Protein AF-A0A7W2D9U7-F1 (afdb_monomer_lite)

Radius of gyration: 13.69 Å; chains: 1; bounding box: 29×30×32 Å

Foldseek 3Di:
DCVVVVVVVQCVVLVPDPVSDRDPFDVVLLVVQVVVCVVPVDDLCPRDPVGDRSVVSVVVVVVVD

pLDDT: mean 86.68, std 9.42, range [59.78, 96.81]

Secondary structure (DSSP, 8-state):
--HHHHHHHHHHHHHTSTT-SPPSS-HHHHHHHHHHHHHH---GGG--TTSSPHHHHHHHHHHH-

Sequence (65 aa):
MIEPTLSAWRKARLDRRPTGQPAQVELRDVFNAILYVNRTGIPWKYLPHDFPNHGTVYAYYAAWR

InterPro domains:
  IPR025161 Insertion element IS402-like domain [PF13340] (2-65)

Organism: NCBI:txid2758039

Structure (mmCIF, N/CA/C/O backbone):
data_AF-A0A7W2D9U7-F1
#
_entry.id   AF-A0A7W2D9U7-F1
#
loop_
_atom_site.group_PDB
_atom_site.id
_atom_site.type_symbol
_atom_site.label_atom_id
_atom_site.label_alt_id
_atom_site.label_comp_id
_atom_site.label_asym_id
_atom_site.label_entity_id
_atom_site.label_seq_id
_atom_site.pdbx_PDB_ins_code
_atom_site.Cartn_x
_atom_site.Cartn_y
_atom_site.Cartn_z
_atom_site.occupancy
_atom_site.B_iso_or_equiv
_atom_site.auth_seq_id
_atom_site.auth_comp_id
_atom_site.auth_asym_id
_atom_site.auth_atom_id
_atom_site.pdbx_PDB_model_num
ATOM 1 N N . MET A 1 1 ? 5.677 -23.542 -19.188 1.00 59.78 1 MET A N 1
ATOM 2 C CA . MET A 1 1 ? 5.103 -22.995 -20.441 1.00 59.78 1 MET A CA 1
ATOM 3 C C . MET A 1 1 ? 4.821 -21.478 -20.396 1.00 59.78 1 MET A C 1
ATOM 5 O O . MET A 1 1 ? 4.619 -20.916 -21.457 1.00 59.78 1 MET A O 1
ATOM 9 N N . ILE A 1 2 ? 4.882 -20.784 -19.238 1.00 71.50 2 ILE A N 1
ATOM 10 C CA . ILE A 1 2 ? 4.657 -19.310 -19.122 1.00 71.50 2 ILE A CA 1
ATOM 11 C C . ILE A 1 2 ? 5.930 -18.541 -18.665 1.00 71.50 2 ILE A C 1
ATOM 13 O O . ILE A 1 2 ? 6.050 -17.329 -18.845 1.00 71.50 2 ILE A O 1
ATOM 17 N N . GLU A 1 3 ? 6.936 -19.253 -18.144 1.00 70.56 3 GLU A N 1
ATOM 18 C CA . GLU A 1 3 ? 8.236 -18.721 -17.693 1.00 70.56 3 GLU A CA 1
ATOM 19 C C . GLU A 1 3 ? 8.914 -17.714 -18.652 1.00 70.56 3 GLU A C 1
ATOM 21 O O . GLU A 1 3 ? 9.314 -16.640 -18.193 1.00 70.56 3 GLU A O 1
ATOM 26 N N . PRO A 1 4 ? 9.028 -17.975 -19.977 1.00 78.44 4 PRO A N 1
ATOM 27 C CA . PRO A 1 4 ? 9.752 -17.061 -20.863 1.00 78.44 4 PRO A CA 1
ATOM 28 C C . PRO A 1 4 ? 9.042 -15.709 -21.020 1.00 78.44 4 PRO A C 1
ATOM 30 O O . PRO A 1 4 ? 9.704 -14.673 -21.081 1.00 78.44 4 PRO A O 1
ATOM 33 N N . THR A 1 5 ? 7.704 -15.685 -21.000 1.00 80.69 5 THR A N 1
ATOM 34 C CA . THR A 1 5 ? 6.928 -14.434 -21.047 1.00 80.69 5 THR A CA 1
ATOM 35 C C . THR A 1 5 ? 7.046 -13.623 -19.758 1.00 80.69 5 THR A C 1
ATOM 37 O O . THR A 1 5 ? 7.169 -12.399 -19.806 1.00 80.69 5 THR A O 1
ATOM 40 N N . LEU A 1 6 ? 7.077 -14.295 -18.602 1.00 71.19 6 LEU A N 1
ATOM 41 C CA . LEU A 1 6 ? 7.198 -13.639 -17.300 1.00 71.19 6 LEU A CA 1
ATOM 42 C C . LEU A 1 6 ? 8.588 -13.005 -17.121 1.00 71.19 6 LEU A C 1
ATOM 44 O O . LEU A 1 6 ? 8.711 -11.874 -16.650 1.00 71.19 6 LEU A O 1
ATOM 48 N N . SER A 1 7 ? 9.629 -13.713 -17.560 1.00 78.06 7 SER A N 1
ATOM 49 C CA . SER A 1 7 ? 11.016 -13.241 -17.539 1.00 78.06 7 SER A CA 1
ATOM 50 C C . SER A 1 7 ? 11.245 -12.059 -18.484 1.00 78.06 7 SER A C 1
ATOM 52 O O . SER A 1 7 ? 11.880 -11.080 -18.092 1.00 78.06 7 SER A O 1
ATOM 54 N N . ALA A 1 8 ? 10.676 -12.092 -19.695 1.00 82.75 8 ALA A N 1
ATOM 55 C CA . ALA A 1 8 ? 10.741 -10.968 -20.631 1.00 82.75 8 ALA A CA 1
ATOM 56 C C . ALA A 1 8 ? 10.061 -9.711 -20.065 1.00 82.75 8 ALA A C 1
ATOM 58 O O . ALA A 1 8 ? 10.605 -8.610 -20.159 1.00 82.75 8 ALA A O 1
ATOM 59 N N . TRP A 1 9 ? 8.907 -9.875 -19.413 1.00 77.88 9 TRP A N 1
ATOM 60 C CA . TRP A 1 9 ? 8.194 -8.764 -18.787 1.00 77.88 9 TRP A CA 1
ATOM 61 C C . TRP A 1 9 ? 8.959 -8.173 -17.595 1.00 77.88 9 TRP A C 1
ATOM 63 O O . TRP A 1 9 ? 9.105 -6.954 -17.497 1.00 77.88 9 TRP A O 1
ATOM 73 N N . ARG A 1 10 ? 9.516 -9.025 -16.721 1.00 76.69 10 ARG A N 1
ATOM 74 C CA . ARG A 1 10 ? 10.382 -8.593 -15.609 1.00 76.69 10 ARG A CA 1
ATOM 75 C C . ARG A 1 10 ? 11.596 -7.807 -16.107 1.00 76.69 10 ARG A C 1
ATOM 77 O O . ARG A 1 10 ? 11.896 -6.752 -15.550 1.00 76.69 10 ARG A O 1
ATOM 84 N N . LYS A 1 11 ? 12.241 -8.271 -17.183 1.00 79.56 11 LYS A N 1
ATOM 85 C CA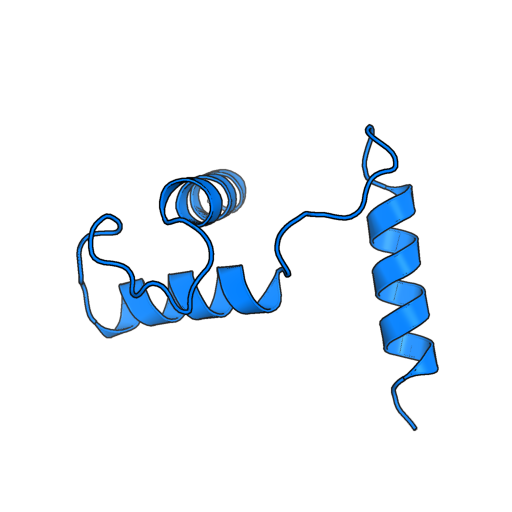 . LYS A 1 11 ? 13.385 -7.589 -17.805 1.00 79.56 11 LYS A CA 1
ATOM 86 C C . LYS A 1 11 ? 13.000 -6.231 -18.399 1.00 79.56 11 LYS A C 1
ATOM 88 O O . LYS A 1 11 ? 13.604 -5.228 -18.046 1.00 79.56 11 LYS A O 1
ATOM 93 N N . ALA A 1 12 ? 11.926 -6.160 -19.186 1.00 81.56 12 ALA A N 1
ATOM 94 C CA . ALA A 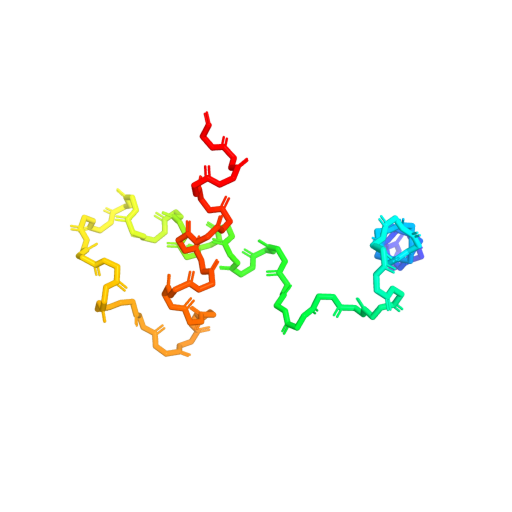1 12 ? 11.447 -4.893 -19.746 1.00 81.56 12 ALA A CA 1
ATOM 95 C C . ALA A 1 12 ? 11.091 -3.857 -18.661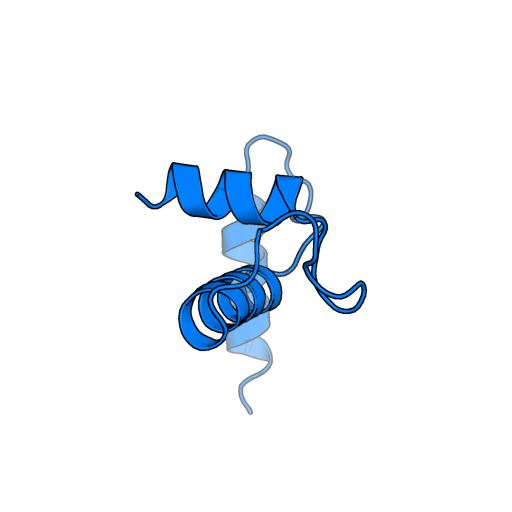 1.00 81.56 12 ALA A C 1
ATOM 97 O O . ALA A 1 12 ? 11.201 -2.650 -18.868 1.00 81.56 12 ALA A O 1
ATOM 98 N N . ARG A 1 13 ? 10.652 -4.320 -17.485 1.00 75.25 13 ARG A N 1
ATOM 99 C CA . ARG A 1 13 ? 10.359 -3.465 -16.331 1.00 75.25 13 ARG A CA 1
ATOM 100 C C . ARG A 1 13 ? 11.626 -2.948 -15.645 1.00 75.25 13 ARG A C 1
ATOM 102 O O . ARG A 1 13 ? 11.629 -1.804 -15.198 1.00 75.25 13 ARG A O 1
ATOM 109 N N . LEU A 1 14 ? 12.672 -3.774 -15.574 1.00 77.25 14 LEU A N 1
ATOM 110 C CA . LEU A 1 14 ? 13.999 -3.383 -15.096 1.00 77.25 14 LEU A CA 1
ATOM 111 C C . LEU A 1 14 ? 14.598 -2.285 -15.981 1.00 77.25 14 LEU A C 1
ATOM 113 O O . LEU A 1 14 ? 15.033 -1.262 -15.459 1.00 77.25 14 LEU A O 1
ATOM 117 N N . ASP A 1 15 ? 14.527 -2.467 -17.300 1.00 78.88 15 ASP A N 1
ATOM 118 C CA . ASP A 1 15 ? 15.091 -1.541 -18.292 1.00 78.88 15 ASP A CA 1
ATOM 119 C C . ASP A 1 15 ? 14.438 -0.148 -18.242 1.00 78.88 15 ASP A C 1
ATOM 121 O O . ASP A 1 15 ? 15.070 0.862 -18.538 1.00 78.88 15 ASP A O 1
ATOM 125 N N . ARG A 1 16 ? 13.166 -0.068 -17.829 1.00 76.44 16 ARG A N 1
ATOM 126 C CA . ARG A 1 16 ? 12.434 1.201 -17.663 1.00 76.44 16 ARG A CA 1
ATOM 127 C C . ARG A 1 16 ? 12.788 1.950 -16.381 1.00 76.44 16 ARG A C 1
ATOM 129 O O . ARG A 1 16 ? 12.356 3.090 -16.210 1.00 76.44 16 ARG A O 1
ATOM 136 N N . ARG A 1 17 ? 13.498 1.322 -15.440 1.00 72.75 17 ARG A N 1
ATOM 137 C CA . ARG A 1 17 ? 13.802 1.946 -14.153 1.00 72.75 17 ARG A CA 1
ATOM 138 C C . ARG A 1 17 ? 15.054 2.818 -14.298 1.00 72.75 17 ARG A C 1
ATOM 140 O O . ARG A 1 17 ? 16.098 2.295 -14.674 1.00 72.75 17 ARG A O 1
ATOM 147 N N . PRO A 1 18 ? 15.011 4.107 -13.918 1.00 73.69 18 PRO A N 1
ATOM 148 C CA . PRO A 1 18 ? 16.142 5.024 -14.105 1.00 73.69 18 PRO A CA 1
ATOM 149 C C . PRO A 1 18 ? 17.414 4.608 -13.349 1.00 73.69 18 PRO A C 1
ATOM 151 O O . PRO A 1 18 ? 18.507 5.035 -13.694 1.00 73.69 18 PRO A O 1
ATOM 154 N N . THR A 1 19 ? 17.287 3.761 -12.325 1.00 77.00 19 THR A N 1
ATOM 155 C CA . THR A 1 19 ? 18.405 3.229 -11.533 1.00 77.00 19 THR A CA 1
ATOM 156 C C . THR A 1 19 ? 19.024 1.950 -12.105 1.00 77.00 19 THR A C 1
ATOM 158 O O . THR A 1 19 ? 20.035 1.503 -11.575 1.00 77.00 19 THR A O 1
ATOM 161 N N . GLY A 1 20 ? 18.408 1.300 -13.104 1.00 72.25 20 GLY A N 1
ATOM 162 C CA . GLY A 1 20 ? 18.865 0.012 -13.655 1.00 72.25 20 GLY A CA 1
ATOM 163 C C . GLY A 1 20 ? 18.845 -1.169 -12.670 1.00 72.25 20 GLY A C 1
ATOM 164 O O . GLY A 1 20 ? 19.252 -2.272 -13.021 1.00 72.25 20 GLY A O 1
ATOM 165 N N . GLN A 1 21 ? 18.378 -0.959 -11.434 1.00 75.31 21 GLN A N 1
ATOM 166 C CA . GLN A 1 21 ? 18.298 -1.984 -10.395 1.00 75.31 21 GLN A CA 1
ATOM 167 C C . GLN A 1 21 ? 16.886 -2.557 -10.281 1.00 75.31 21 GLN A C 1
ATOM 169 O O . GLN A 1 21 ? 15.916 -1.783 -10.291 1.00 75.31 21 GLN A O 1
ATOM 174 N N . PRO A 1 22 ? 16.743 -3.883 -10.091 1.00 70.94 22 PRO A N 1
ATOM 175 C CA . PRO A 1 22 ? 15.437 -4.489 -9.892 1.00 70.94 22 PRO A CA 1
ATOM 176 C C . PRO A 1 22 ? 14.749 -3.865 -8.682 1.00 70.94 22 PRO A C 1
ATOM 178 O O . PRO A 1 22 ? 15.389 -3.405 -7.732 1.00 70.94 22 PRO A O 1
ATOM 181 N N . ALA A 1 23 ? 13.421 -3.775 -8.746 1.00 73.62 23 ALA A N 1
ATOM 182 C CA . ALA A 1 23 ? 12.658 -3.365 -7.581 1.00 73.62 23 ALA A CA 1
ATOM 183 C C . ALA A 1 23 ? 12.964 -4.354 -6.448 1.00 73.62 23 ALA A C 1
ATOM 185 O O . ALA A 1 23 ? 12.917 -5.559 -6.661 1.00 73.62 23 ALA A O 1
ATOM 186 N N . GLN A 1 24 ? 13.266 -3.841 -5.255 1.00 80.06 24 GLN A N 1
ATOM 187 C CA . GLN A 1 24 ? 13.529 -4.685 -4.081 1.00 80.06 24 GLN A CA 1
ATOM 188 C C . GLN A 1 24 ? 12.280 -5.459 -3.626 1.00 80.06 24 GLN A C 1
ATOM 190 O O . GLN A 1 24 ? 12.377 -6.360 -2.805 1.00 80.06 24 GLN A O 1
ATOM 195 N N . VAL A 1 25 ? 11.108 -5.090 -4.152 1.00 86.56 25 VAL A N 1
ATOM 196 C CA . VAL A 1 25 ? 9.809 -5.683 -3.836 1.00 86.56 25 VAL A CA 1
ATOM 197 C C . VAL A 1 25 ? 9.100 -6.089 -5.126 1.00 86.56 25 VAL A C 1
ATOM 199 O O . VAL A 1 25 ? 9.080 -5.329 -6.104 1.00 86.56 25 VAL A O 1
ATOM 202 N N . GLU A 1 26 ? 8.492 -7.273 -5.128 1.00 88.00 26 GLU A N 1
ATOM 203 C CA . GLU A 1 26 ? 7.650 -7.725 -6.232 1.00 88.00 26 GLU A CA 1
ATOM 204 C C . GLU A 1 26 ? 6.311 -6.966 -6.206 1.00 88.00 26 GLU A C 1
ATOM 206 O O . GLU A 1 26 ? 5.679 -6.807 -5.161 1.00 88.00 26 GLU A O 1
ATOM 211 N N . LEU A 1 27 ? 5.829 -6.513 -7.373 1.00 87.31 27 LEU A N 1
ATOM 212 C CA . LEU A 1 27 ? 4.543 -5.796 -7.456 1.00 87.31 27 LEU A CA 1
ATOM 213 C C . LEU A 1 27 ? 3.367 -6.623 -6.965 1.00 87.31 27 LEU A C 1
ATOM 215 O O . LEU A 1 27 ? 2.396 -6.064 -6.465 1.00 87.31 27 LEU A O 1
ATOM 219 N N . ARG A 1 28 ? 3.430 -7.939 -7.167 1.00 91.19 28 ARG A N 1
ATOM 220 C CA . ARG A 1 28 ? 2.368 -8.840 -6.741 1.00 91.19 28 ARG A CA 1
ATOM 221 C C . ARG A 1 28 ? 2.170 -8.755 -5.232 1.00 91.19 28 ARG A C 1
ATOM 223 O O . ARG A 1 28 ? 1.032 -8.686 -4.787 1.00 91.19 28 ARG A O 1
ATOM 230 N N . ASP A 1 29 ? 3.255 -8.672 -4.474 1.00 93.81 29 ASP A N 1
ATOM 231 C CA . ASP A 1 29 ? 3.195 -8.602 -3.016 1.00 93.81 29 ASP A CA 1
ATOM 232 C C . ASP A 1 29 ? 2.684 -7.240 -2.546 1.00 93.81 29 ASP A C 1
ATOM 234 O O . ASP A 1 29 ? 1.890 -7.167 -1.613 1.00 93.81 29 ASP A O 1
ATOM 238 N N . VAL A 1 30 ? 3.046 -6.165 -3.255 1.00 93.81 30 VAL A N 1
ATOM 239 C CA . VAL A 1 30 ? 2.471 -4.827 -3.042 1.00 93.81 30 VAL A CA 1
ATOM 240 C C . VAL A 1 30 ? 0.959 -4.835 -3.291 1.00 93.81 30 VAL A C 1
ATOM 242 O O . VAL A 1 30 ? 0.197 -4.349 -2.459 1.00 93.81 30 VAL A O 1
ATOM 245 N N . PHE A 1 31 ? 0.505 -5.418 -4.403 1.00 95.06 31 PHE A N 1
ATOM 246 C CA . PHE A 1 31 ? -0.922 -5.548 -4.707 1.00 95.06 31 PHE A CA 1
ATOM 247 C C . PHE A 1 31 ? -1.654 -6.397 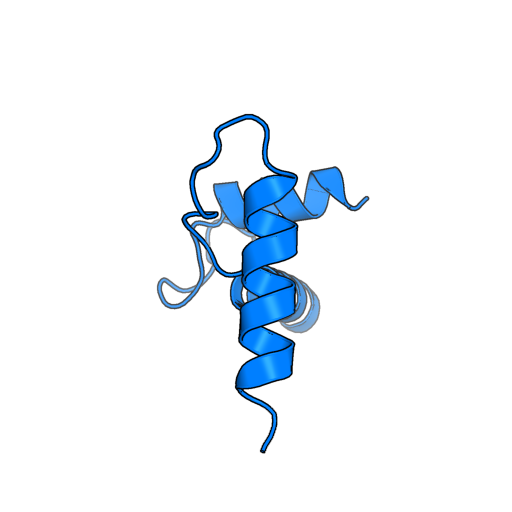-3.666 1.00 95.06 31 PHE A C 1
ATOM 249 O O . PHE A 1 31 ? -2.711 -5.992 -3.187 1.00 95.06 31 PHE A O 1
ATOM 256 N N . ASN A 1 32 ? -1.085 -7.541 -3.281 1.00 96.38 32 ASN A N 1
ATOM 257 C CA . ASN A 1 32 ? -1.655 -8.405 -2.251 1.00 96.38 32 ASN A CA 1
ATOM 258 C C . ASN A 1 32 ? -1.778 -7.662 -0.913 1.00 96.38 32 ASN A C 1
ATOM 260 O O . ASN A 1 32 ? -2.815 -7.765 -0.263 1.00 96.38 32 ASN A O 1
ATOM 264 N N . ALA A 1 33 ? -0.774 -6.865 -0.534 1.00 96.31 33 ALA A N 1
ATOM 265 C CA . ALA A 1 33 ? -0.809 -6.046 0.674 1.00 96.31 33 ALA A CA 1
ATOM 266 C C . ALA A 1 33 ? -1.915 -4.977 0.625 1.00 96.31 33 ALA A C 1
ATOM 268 O O . ALA A 1 33 ? -2.660 -4.822 1.591 1.00 96.31 33 ALA A O 1
ATOM 269 N N . ILE A 1 34 ? -2.075 -4.273 -0.503 1.00 95.56 34 ILE A N 1
ATOM 270 C CA . ILE A 1 34 ? -3.154 -3.285 -0.690 1.00 95.56 34 ILE A CA 1
ATOM 271 C C . ILE A 1 34 ? -4.528 -3.963 -0.586 1.00 95.56 34 ILE A C 1
ATOM 273 O O . ILE A 1 34 ? -5.411 -3.475 0.118 1.00 95.56 34 ILE A O 1
ATOM 277 N N . LEU A 1 35 ? -4.713 -5.109 -1.250 1.00 96.00 35 LEU A N 1
ATOM 278 C CA . LEU A 1 35 ? -5.958 -5.878 -1.175 1.00 96.00 35 LEU A CA 1
ATOM 279 C C . LEU A 1 35 ? -6.236 -6.378 0.246 1.00 96.00 35 LEU A C 1
ATOM 281 O O . LEU A 1 35 ? -7.382 -6.340 0.687 1.00 96.00 35 LEU A O 1
ATOM 285 N N . TYR A 1 36 ? -5.202 -6.803 0.972 1.00 96.25 36 TYR A N 1
ATOM 286 C CA . TYR A 1 36 ? -5.315 -7.238 2.359 1.00 96.25 36 TYR A CA 1
ATOM 287 C C . TYR A 1 36 ? -5.798 -6.103 3.267 1.00 96.25 36 TYR A C 1
ATOM 289 O O . TYR A 1 36 ? -6.764 -6.283 4.012 1.00 96.25 36 TYR A O 1
ATOM 297 N N . VAL A 1 37 ? -5.189 -4.917 3.159 1.00 96.00 37 VAL A N 1
ATOM 298 C CA . VAL A 1 37 ? -5.611 -3.715 3.897 1.00 96.00 37 VAL A CA 1
ATOM 299 C C . VAL A 1 37 ? -7.049 -3.340 3.545 1.00 96.00 37 VAL A C 1
ATOM 301 O O . VAL A 1 37 ? -7.861 -3.149 4.444 1.00 96.00 37 VAL A O 1
ATOM 304 N N . ASN A 1 38 ? -7.408 -3.324 2.259 1.00 95.06 38 ASN A N 1
ATOM 305 C CA . ASN A 1 38 ? -8.770 -3.000 1.821 1.00 95.06 38 ASN A CA 1
ATOM 306 C C . ASN A 1 38 ? -9.811 -4.021 2.302 1.00 95.06 38 ASN A C 1
ATOM 308 O O . ASN A 1 38 ? -10.947 -3.655 2.595 1.00 95.06 38 ASN A O 1
ATOM 312 N N . ARG A 1 39 ? -9.443 -5.305 2.385 1.00 96.81 39 ARG A N 1
ATOM 313 C CA . ARG A 1 39 ? -10.341 -6.377 2.829 1.00 96.81 39 ARG A CA 1
ATOM 314 C C . ARG A 1 39 ? -10.556 -6.379 4.340 1.00 96.81 39 ARG A C 1
ATOM 316 O O . ARG A 1 39 ? -11.649 -6.712 4.786 1.00 96.81 39 ARG A O 1
ATOM 323 N N . THR A 1 40 ? -9.514 -6.076 5.107 1.00 96.25 40 THR A N 1
ATOM 324 C CA . THR A 1 40 ? -9.514 -6.192 6.575 1.00 96.25 40 THR A CA 1
ATOM 325 C C . THR A 1 40 ? -9.748 -4.860 7.286 1.00 96.25 40 THR A C 1
ATOM 327 O O . THR A 1 40 ? -10.149 -4.857 8.445 1.00 96.25 40 THR A O 1
ATOM 330 N N . GLY A 1 41 ? -9.509 -3.732 6.612 1.00 95.00 41 GLY A N 1
ATOM 331 C CA . GLY A 1 41 ? -9.636 -2.386 7.172 1.00 95.00 41 GLY A CA 1
ATOM 332 C C . GLY A 1 41 ? -8.542 -2.016 8.175 1.00 95.00 41 GLY A C 1
ATOM 333 O O . GLY A 1 41 ? -8.674 -1.012 8.875 1.00 95.00 41 GLY A O 1
ATOM 334 N N . ILE A 1 42 ? -7.473 -2.812 8.284 1.00 95.12 42 ILE A N 1
ATOM 335 C CA . ILE A 1 42 ? -6.427 -2.541 9.268 1.00 95.12 42 ILE A CA 1
ATOM 336 C C . ILE A 1 42 ? -5.604 -1.297 8.892 1.00 95.12 42 ILE A C 1
ATOM 338 O O . ILE A 1 42 ? -5.360 -1.034 7.713 1.00 95.12 42 ILE A O 1
ATOM 342 N N . PRO A 1 43 ? -5.094 -0.548 9.882 1.00 95.25 43 PRO A N 1
ATOM 343 C CA . PRO A 1 43 ? -4.080 0.468 9.644 1.00 95.25 43 PRO A CA 1
ATOM 344 C C . PRO A 1 43 ? -2.841 -0.111 8.948 1.00 95.25 43 PRO A C 1
ATOM 346 O O . PRO A 1 43 ? -2.336 -1.160 9.344 1.00 95.25 43 PRO A O 1
ATOM 349 N N . TRP A 1 44 ? -2.272 0.632 7.994 1.00 93.38 44 TRP A N 1
ATOM 350 C CA . TRP A 1 44 ? -1.054 0.245 7.262 1.00 93.38 44 TRP A CA 1
ATOM 351 C C . TRP A 1 44 ? 0.107 -0.175 8.175 1.00 93.38 44 TRP A C 1
ATOM 353 O O . TRP A 1 44 ? 0.837 -1.104 7.855 1.00 93.38 44 TRP A O 1
ATOM 363 N N . LYS A 1 45 ? 0.265 0.471 9.339 1.00 94.69 45 LYS A N 1
ATOM 364 C CA . LYS A 1 45 ? 1.330 0.157 10.310 1.00 94.69 45 LYS A CA 1
ATOM 365 C C . LYS A 1 45 ? 1.232 -1.251 10.908 1.00 94.69 45 LYS A C 1
ATOM 367 O O . LYS A 1 45 ? 2.229 -1.737 11.427 1.00 94.69 45 LYS A O 1
ATOM 372 N N . TYR A 1 46 ? 0.059 -1.879 10.850 1.00 95.06 46 TYR A N 1
ATOM 373 C CA . TYR A 1 46 ? -0.184 -3.231 11.358 1.00 95.06 46 TYR A CA 1
ATOM 374 C C . TYR A 1 46 ? -0.168 -4.294 10.259 1.00 95.06 46 TYR A C 1
ATOM 376 O O . TYR A 1 46 ? -0.612 -5.419 10.481 1.00 95.06 46 TYR A O 1
ATOM 384 N N . LEU A 1 47 ? 0.326 -3.950 9.068 1.00 94.75 47 LEU A N 1
ATOM 385 C CA . LEU A 1 47 ? 0.498 -4.914 7.995 1.00 94.75 47 LEU A CA 1
ATOM 386 C C . LEU A 1 47 ? 1.418 -6.067 8.458 1.00 94.75 47 LEU A C 1
ATOM 388 O O . LEU A 1 47 ? 2.488 -5.788 9.007 1.00 94.75 47 LEU A O 1
ATOM 392 N N . PRO A 1 48 ? 1.028 -7.339 8.244 1.00 94.44 48 PRO A N 1
ATOM 393 C CA . PRO A 1 48 ? 1.856 -8.491 8.592 1.00 94.44 48 PRO A CA 1
ATOM 394 C C . PRO A 1 48 ? 3.247 -8.449 7.950 1.00 94.44 48 PRO A C 1
ATOM 396 O O . PRO A 1 48 ? 3.408 -7.959 6.833 1.00 94.44 48 PRO A O 1
ATOM 399 N N . HIS A 1 49 ? 4.236 -9.027 8.634 1.00 89.88 49 HIS A N 1
ATOM 400 C CA . HIS A 1 49 ? 5.635 -9.048 8.187 1.00 89.88 49 HIS A CA 1
ATOM 401 C C . HIS A 1 49 ? 5.894 -9.908 6.940 1.00 89.88 49 HIS A C 1
ATOM 403 O O . HIS A 1 49 ? 6.942 -9.751 6.321 1.00 89.88 49 HIS A O 1
ATOM 409 N N . ASP A 1 50 ? 4.953 -10.775 6.551 1.00 91.88 50 ASP A N 1
ATOM 410 C CA . ASP A 1 50 ? 4.996 -11.499 5.271 1.00 91.88 50 ASP A CA 1
ATOM 411 C C . ASP A 1 50 ? 4.832 -10.574 4.056 1.00 91.88 50 ASP A C 1
ATOM 413 O O . ASP A 1 50 ? 5.170 -10.947 2.933 1.00 91.88 50 ASP A O 1
ATOM 417 N N . PHE A 1 51 ? 4.314 -9.359 4.258 1.00 93.25 51 PHE A N 1
ATOM 418 C CA . PHE A 1 51 ? 4.208 -8.362 3.203 1.00 93.25 51 PHE A CA 1
ATOM 419 C C . PHE A 1 51 ? 5.421 -7.424 3.170 1.00 93.25 51 PHE A C 1
ATOM 421 O O . PHE A 1 51 ? 6.107 -7.229 4.178 1.00 93.25 51 PHE A O 1
ATOM 428 N N . PRO A 1 52 ? 5.657 -6.753 2.025 1.00 92.44 52 PRO A N 1
ATOM 429 C CA . PRO A 1 52 ? 6.615 -5.664 1.954 1.00 92.44 52 PRO A CA 1
ATOM 430 C C . PRO A 1 52 ? 6.316 -4.590 3.003 1.00 92.44 52 PRO A C 1
ATOM 432 O O . PRO A 1 52 ? 5.166 -4.386 3.395 1.00 92.44 52 PRO A O 1
ATOM 435 N N . ASN A 1 53 ? 7.352 -3.858 3.420 1.00 94.25 53 ASN A N 1
ATOM 436 C CA . ASN A 1 53 ? 7.222 -2.806 4.426 1.00 94.25 53 ASN A CA 1
ATOM 437 C C . ASN A 1 53 ? 6.057 -1.856 4.091 1.00 94.25 53 ASN A C 1
ATOM 439 O O . ASN A 1 53 ? 5.956 -1.356 2.967 1.00 94.25 53 ASN A O 1
ATOM 443 N N . HIS A 1 54 ? 5.208 -1.579 5.082 1.00 94.06 54 HIS A N 1
ATOM 444 C CA . HIS A 1 54 ? 4.028 -0.729 4.934 1.00 94.06 54 HIS A CA 1
ATOM 445 C C . HIS A 1 54 ? 4.325 0.634 4.290 1.00 94.06 54 HIS A C 1
ATOM 447 O O . HIS A 1 54 ? 3.502 1.128 3.525 1.00 94.06 54 HIS A O 1
ATOM 453 N N . GLY A 1 55 ? 5.498 1.227 4.541 1.00 94.06 55 GLY A N 1
ATOM 454 C CA . GLY A 1 55 ? 5.916 2.476 3.903 1.00 94.06 55 GLY A CA 1
ATOM 455 C C . GLY A 1 55 ? 6.131 2.323 2.396 1.00 94.06 55 GLY A C 1
ATOM 456 O O . GLY A 1 55 ? 5.701 3.170 1.617 1.00 94.06 55 GLY A O 1
ATOM 457 N N . THR A 1 56 ? 6.729 1.208 1.968 1.00 93.12 56 THR A N 1
ATOM 458 C CA . THR A 1 56 ? 6.894 0.875 0.548 1.00 93.12 56 THR A CA 1
ATOM 459 C C . THR A 1 56 ? 5.545 0.632 -0.112 1.00 93.12 56 THR A C 1
ATOM 461 O O . THR A 1 56 ? 5.276 1.199 -1.167 1.00 93.12 56 THR A O 1
ATOM 464 N N . VAL A 1 57 ? 4.679 -0.170 0.512 1.00 94.06 57 VAL A N 1
ATOM 465 C CA . VAL A 1 57 ? 3.341 -0.459 -0.026 1.00 94.06 57 VAL A CA 1
ATOM 466 C C . VAL A 1 57 ? 2.523 0.827 -0.154 1.00 94.06 57 VAL A C 1
ATOM 468 O O . VAL A 1 57 ? 1.931 1.072 -1.204 1.00 94.06 57 VAL A O 1
ATOM 471 N N . TYR A 1 58 ? 2.547 1.686 0.868 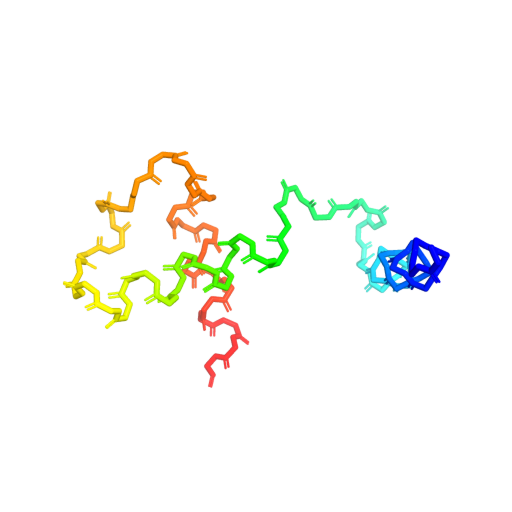1.00 94.62 58 TYR A N 1
ATOM 472 C CA . TYR A 1 58 ? 1.850 2.968 0.839 1.00 94.62 58 TYR A CA 1
ATOM 473 C C . TYR A 1 58 ? 2.401 3.908 -0.240 1.00 94.62 58 TYR A C 1
ATOM 475 O O . TYR A 1 58 ? 1.620 4.565 -0.921 1.00 94.62 58 TYR A O 1
ATOM 483 N N . ALA A 1 59 ? 3.721 3.949 -0.453 1.00 93.12 59 ALA A N 1
ATOM 484 C CA . ALA A 1 59 ? 4.316 4.751 -1.522 1.00 93.12 59 ALA A CA 1
ATOM 485 C C . ALA A 1 59 ? 3.820 4.319 -2.913 1.00 93.12 59 ALA A C 1
ATOM 487 O O . ALA A 1 59 ? 3.494 5.169 -3.739 1.00 93.12 59 ALA A O 1
ATOM 488 N N . TYR A 1 60 ? 3.706 3.008 -3.159 1.00 92.31 60 TYR A N 1
ATOM 489 C CA . TYR A 1 60 ? 3.100 2.492 -4.390 1.00 92.31 60 TYR A CA 1
ATOM 490 C C . TYR A 1 60 ? 1.615 2.839 -4.491 1.00 92.31 60 TYR A C 1
ATOM 492 O O . TYR A 1 60 ? 1.178 3.310 -5.536 1.00 92.31 60 TYR A O 1
ATOM 500 N N . TYR A 1 61 ? 0.851 2.648 -3.413 1.00 93.31 61 TYR A N 1
ATOM 501 C CA . TYR A 1 61 ? -0.567 3.002 -3.377 1.00 93.31 61 TYR A CA 1
ATOM 502 C C . TYR A 1 61 ? -0.791 4.490 -3.688 1.00 93.31 61 TYR A C 1
ATOM 504 O O . TYR A 1 61 ? -1.628 4.824 -4.519 1.00 93.31 61 TYR A O 1
ATOM 512 N N . ALA A 1 62 ? -0.003 5.379 -3.080 1.00 94.06 62 ALA A N 1
ATOM 513 C CA . ALA A 1 62 ? -0.074 6.817 -3.313 1.00 94.06 62 ALA A CA 1
ATOM 514 C C . ALA A 1 62 ? 0.311 7.207 -4.749 1.00 94.06 62 ALA A C 1
ATOM 516 O O . ALA A 1 62 ? -0.263 8.146 -5.284 1.00 94.06 62 ALA A O 1
ATOM 517 N N . ALA A 1 63 ? 1.250 6.491 -5.375 1.00 91.50 63 ALA A N 1
ATOM 518 C CA . ALA A 1 63 ? 1.648 6.722 -6.765 1.00 91.50 63 ALA A CA 1
ATOM 519 C C . ALA A 1 63 ? 0.634 6.199 -7.802 1.00 91.50 63 ALA A C 1
ATOM 521 O O . ALA A 1 63 ? 0.718 6.575 -8.969 1.00 91.50 63 ALA A O 1
ATOM 522 N N . TRP A 1 64 ? -0.271 5.295 -7.412 1.00 89.81 64 TRP A N 1
ATOM 523 C CA . TRP A 1 64 ? -1.318 4.737 -8.283 1.00 89.81 64 TRP A CA 1
ATOM 524 C C . TRP A 1 64 ? -2.695 5.359 -8.071 1.00 89.81 64 TRP A C 1
ATOM 526 O O . TRP A 1 64 ? -3.624 5.031 -8.810 1.00 89.81 64 TRP A O 1
ATOM 536 N N . ARG A 1 65 ? -2.830 6.206 -7.052 1.00 78.38 65 ARG A N 1
ATOM 537 C CA . ARG A 1 6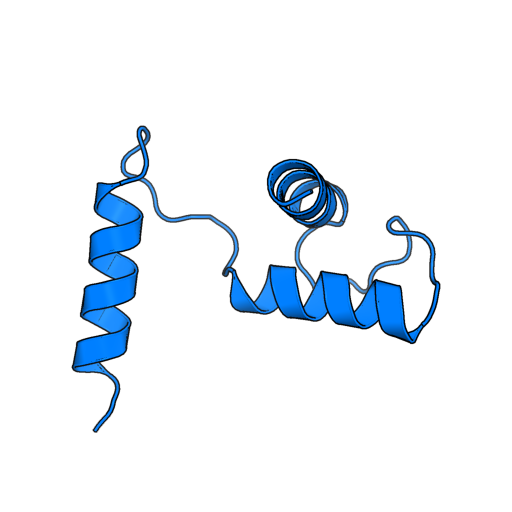5 ? -4.002 7.051 -6.861 1.00 78.38 65 ARG A CA 1
ATOM 538 C C . ARG A 1 65 ? -3.983 8.210 -7.850 1.00 78.38 65 ARG A C 1
ATOM 540 O O . ARG A 1 65 ? -5.087 8.557 -8.316 1.00 78.38 65 ARG A O 1
#